Protein 4HN7 (pdb70)

B-factor: mean 75.27, std 30.99, range [39.14, 191.85]

Structure (mmCIF, N/CA/C/O backbone):
data_4HN7
#
_entry.id   4HN7
#
_cell.length_a   83.580
_cell.length_b   83.580
_cell.length_c   75.951
_cell.angle_alpha   90.00
_cell.ang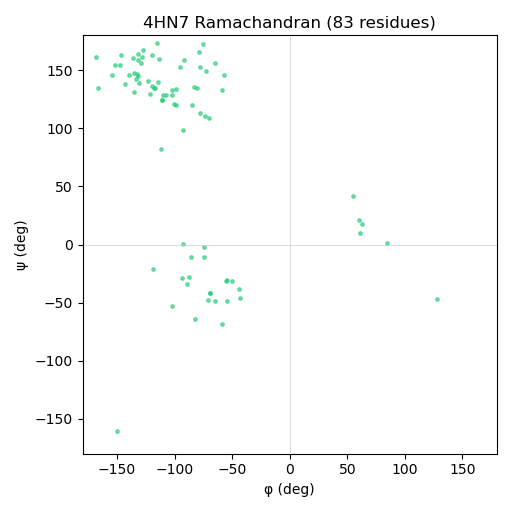le_beta   90.00
_cell.angle_gamma   120.00
#
_symmetry.space_group_name_H-M   'H 3 2'
#
loop_
_entity.id
_entity.type
_entity.pdbx_description
1 polymer 'Signal transduction protein pmrD'
2 water water
#
loop_
_atom_site.group_PDB
_atom_site.id
_atom_site.type_symbol
_atom_site.label_atom_id
_atom_site.label_alt_id
_atom_site.label_comp_id
_atom_site.label_asym_id
_atom_site.label_entity_id
_atom_site.label_seq_id
_atom_site.pdbx_PDB_ins_code
_atom_site.Cartn_x
_atom_site.Cartn_y
_atom_site.Cartn_z
_atom_site.occupancy
_atom_site.B_iso_or_equiv
_atom_site.auth_seq_id
_atom_site.auth_comp_id
_atom_site.auth_asym_id
_atom_site.auth_atom_id
_atom_site.pdbx_PDB_model_num
ATOM 1 N N . MET A 1 1 ? -4.299 32.254 17.819 1.00 78.96 1 MET A N 1
ATOM 2 C CA . MET A 1 1 ? -4.667 31.067 18.633 1.00 64.47 1 MET A CA 1
ATOM 3 C C . MET A 1 1 ? -3.577 30.033 18.711 1.00 59.85 1 MET A C 1
ATOM 4 O O . MET A 1 1 ? -2.898 29.704 17.745 1.00 69.59 1 MET A O 1
ATOM 9 N N . GLU A 1 2 ? -3.504 29.465 19.890 1.00 57.15 2 GLU A N 1
ATOM 10 C CA . GLU A 1 2 ? -2.691 28.343 20.169 1.00 50.65 2 GLU A CA 1
ATOM 11 C C . GLU A 1 2 ? -3.564 27.133 20.018 1.00 44.87 2 GLU A C 1
ATOM 12 O O . GLU A 1 2 ? -4.768 27.205 20.210 1.00 44.02 2 GLU A O 1
ATOM 18 N N . TRP A 1 3 ? -2.956 26.011 19.679 1.00 43.32 3 TRP A N 1
ATOM 19 C CA . TRP A 1 3 ? -3.695 24.828 19.317 1.00 39.14 3 TRP A CA 1
ATOM 20 C C . TRP A 1 3 ? -3.053 23.761 20.065 1.00 39.49 3 TRP A C 1
ATOM 21 O O . TRP A 1 3 ? -1.873 23.753 20.162 1.00 39.96 3 TRP A O 1
ATOM 32 N N . LEU A 1 4 ? -3.824 22.830 20.559 1.00 45.21 4 LEU A N 1
ATOM 33 C CA . LEU A 1 4 ? -3.273 21.648 21.171 1.00 54.13 4 LEU A CA 1
ATOM 34 C C . LEU A 1 4 ? -3.387 20.491 20.192 1.00 50.84 4 LEU A C 1
ATOM 35 O O . LEU A 1 4 ? -4.440 20.241 19.632 1.00 45.27 4 LEU A O 1
ATOM 40 N N . VAL A 1 5 ? -2.308 19.796 19.945 1.00 42.39 5 VAL A N 1
ATOM 41 C CA . VAL A 1 5 ? -2.385 18.659 19.057 1.00 46.46 5 VAL A CA 1
ATOM 42 C C . VAL A 1 5 ? -3.072 17.509 19.746 1.00 46.95 5 VAL A C 1
ATOM 43 O O . VAL A 1 5 ? -2.490 16.947 20.634 1.00 55.64 5 VAL A O 1
ATOM 47 N N . LYS A 1 6 ? -4.284 17.153 19.329 1.00 51.43 6 LYS A N 1
ATOM 48 C CA . LYS A 1 6 ? -5.046 16.051 19.925 1.00 51.28 6 LYS A CA 1
ATOM 49 C C . LYS A 1 6 ? -4.748 14.715 19.300 1.00 52.27 6 LYS A C 1
ATOM 50 O O . LYS A 1 6 ? -4.907 13.730 19.966 1.00 64.18 6 LYS A O 1
ATOM 56 N N . LYS A 1 7 ? -4.347 14.675 18.038 1.00 54.18 7 LYS A N 1
ATOM 57 C CA . LYS A 1 7 ? -4.035 13.435 17.338 1.00 47.96 7 LYS A CA 1
ATOM 58 C C . LYS A 1 7 ? -3.084 13.734 16.252 1.00 50.94 7 LYS A C 1
ATOM 59 O O . LYS A 1 7 ? -3.242 14.734 15.627 1.00 57.17 7 LYS A O 1
ATOM 65 N N . SER A 1 8 ? -2.173 12.807 15.965 1.00 62.96 8 SER A N 1
ATOM 66 C CA . SER A 1 8 ? -1.118 12.898 14.919 1.00 66.60 8 SER A CA 1
ATOM 67 C C . SER A 1 8 ? -1.133 11.664 13.992 1.00 70.19 8 SER A C 1
ATOM 68 O O . SER A 1 8 ? -1.700 10.624 14.304 1.00 81.92 8 SER A O 1
ATOM 71 N N . CYS A 1 9 ? -0.515 11.818 12.838 1.00 76.35 9 CYS A N 1
ATOM 72 C CA . CYS A 1 9 ? -0.722 10.946 11.685 1.00 93.80 9 CYS A CA 1
ATOM 73 C C . CYS A 1 9 ? 0.427 11.307 10.752 1.00 104.66 9 CYS A C 1
ATOM 74 O O . CYS A 1 9 ? 0.727 12.489 10.534 1.00 94.21 9 CYS A O 1
ATOM 77 N N . CYS A 1 10 ? 1.074 10.295 10.202 1.00 128.73 10 CYS A N 1
ATOM 78 C CA . CYS A 1 10 ? 2.441 10.463 9.751 1.00 132.54 10 CYS A CA 1
ATOM 79 C C . CYS A 1 10 ? 2.564 10.310 8.247 1.00 139.91 10 CYS A C 1
ATOM 80 O O . CYS A 1 10 ? 1.588 9.977 7.544 1.00 129.50 10 CYS A O 1
ATOM 83 N N . ASN A 1 11 ? 3.778 10.600 7.787 1.00 148.03 11 ASN A N 1
ATOM 84 C CA . ASN A 1 11 ? 4.193 10.408 6.407 1.00 160.77 11 ASN A CA 1
ATOM 85 C C . ASN A 1 11 ? 5.323 9.386 6.293 1.00 165.47 11 ASN A C 1
ATOM 86 O O . ASN A 1 11 ? 6.295 9.415 7.069 1.00 172.40 11 ASN A O 1
ATOM 91 N N . LYS A 1 12 ? 5.198 8.472 5.340 1.00 166.12 12 LYS A N 1
ATOM 92 C CA . LYS A 1 12 ? 6.270 7.507 5.120 1.00 179.49 12 LYS A CA 1
ATOM 93 C C . LYS A 1 12 ? 7.581 8.125 4.534 1.00 187.65 12 LYS A C 1
ATOM 94 O O . LYS A 1 12 ? 8.683 7.764 4.988 1.00 171.59 12 LYS A O 1
ATOM 100 N N . GLN A 1 13 ? 7.477 9.045 3.564 1.00 191.85 13 GLN A N 1
ATOM 101 C CA . GLN A 1 13 ? 8.681 9.735 3.007 1.00 173.08 13 GLN A CA 1
ATOM 102 C C . GLN A 1 13 ? 8.713 11.266 3.187 1.00 159.43 13 GLN A C 1
ATOM 103 O O . GLN A 1 13 ? 9.793 11.859 3.166 1.00 156.95 13 GLN A O 1
ATOM 109 N N . ASP A 1 14 ? 7.551 11.886 3.397 1.00 149.27 14 AS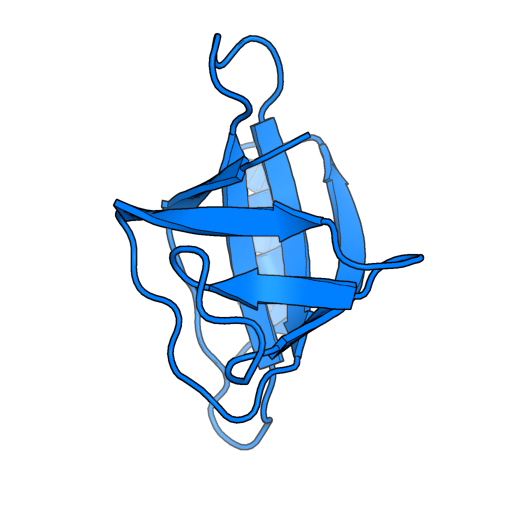P A N 1
ATOM 110 C CA . ASP A 1 14 ? 7.444 13.354 3.531 1.00 131.90 14 ASP A CA 1
ATOM 111 C C . ASP A 1 14 ? 7.934 13.949 4.905 1.00 128.49 14 ASP A C 1
ATOM 112 O O . ASP A 1 14 ? 8.294 13.212 5.868 1.00 124.39 14 ASP A O 1
ATOM 117 N N . ASN A 1 15 ? 7.976 15.289 4.959 1.00 111.99 15 ASN A N 1
ATOM 118 C CA . ASN A 1 15 ? 8.134 16.028 6.229 1.00 97.20 15 ASN A CA 1
ATOM 119 C C . ASN A 1 15 ? 6.824 16.427 6.879 1.00 81.18 15 ASN A C 1
ATOM 120 O O . ASN A 1 15 ? 6.788 17.052 7.912 1.00 74.02 15 ASN A O 1
ATOM 125 N N . ARG A 1 16 ? 5.751 16.049 6.211 1.00 80.12 16 ARG A N 1
ATOM 126 C CA . ARG A 1 16 ? 4.393 16.304 6.616 1.00 83.24 16 ARG A CA 1
ATOM 127 C C . ARG A 1 16 ? 3.788 15.430 7.726 1.00 82.80 16 ARG A C 1
ATOM 128 O O . ARG A 1 16 ? 4.191 14.298 7.900 1.00 101.16 16 ARG A O 1
ATOM 136 N N . HIS A 1 17 ? 2.813 15.983 8.463 1.00 77.80 17 HIS A N 1
ATOM 137 C CA . HIS A 1 17 ? 1.935 15.235 9.382 1.00 70.33 17 HIS A CA 1
ATOM 138 C C . HIS A 1 17 ? 0.577 15.693 9.055 1.00 54.60 17 HIS A C 1
ATOM 139 O O . HIS A 1 17 ? 0.447 16.713 8.409 1.00 64.24 17 HIS A O 1
ATOM 146 N N . VAL A 1 18 ? -0.430 14.950 9.492 1.00 54.24 18 VAL A N 1
ATOM 147 C CA . VAL A 1 18 ? -1.807 15.434 9.494 1.00 52.97 18 VAL A CA 1
ATOM 148 C C . VAL A 1 18 ? -2.141 15.418 10.951 1.00 57.49 18 VAL A C 1
ATOM 149 O O . VAL A 1 18 ? -1.801 14.458 11.630 1.00 53.42 18 VAL A O 1
ATOM 153 N N . LEU A 1 19 ? -2.759 16.506 11.432 1.00 58.40 19 LEU A N 1
ATOM 154 C CA . LEU A 1 19 ? -2.928 16.736 12.851 1.00 49.59 19 LEU A CA 1
ATOM 155 C C . LEU A 1 19 ? -4.352 17.093 13.142 1.00 46.12 19 LEU A C 1
ATOM 156 O O . LEU A 1 19 ? -4.956 17.818 12.423 1.00 55.30 19 LEU A O 1
ATOM 161 N N . MET A 1 20 ? -4.888 16.565 14.206 1.00 49.08 20 MET A N 1
ATOM 162 C CA . MET A 1 20 ? -6.111 17.042 14.702 1.00 54.65 20 MET A CA 1
ATOM 163 C C . MET A 1 20 ? -5.683 17.977 15.835 1.00 52.08 20 MET A C 1
ATOM 164 O O . MET A 1 20 ? -4.808 17.672 16.598 1.00 52.95 20 MET A O 1
ATOM 169 N N . LEU A 1 21 ? -6.265 19.154 15.873 1.00 52.84 21 LEU A N 1
ATOM 170 C CA . LEU A 1 21 ? -5.855 20.229 16.755 1.00 51.98 21 LEU A CA 1
ATOM 171 C C . LEU A 1 21 ? -7.107 20.735 17.413 1.00 47.87 21 LEU A C 1
ATOM 172 O O . LEU A 1 21 ? -8.130 20.702 16.825 1.00 57.12 21 LEU A O 1
ATOM 177 N N . CYS A 1 22 ? -7.086 21.158 18.644 1.00 48.37 22 CYS A N 1
ATOM 178 C CA . CYS A 1 22 ? -8.217 21.904 19.090 1.00 54.50 22 CYS A CA 1
ATOM 179 C C . CYS A 1 22 ? -7.747 23.126 19.876 1.00 53.42 22 CYS A C 1
ATOM 180 O O . CYS A 1 22 ? -6.696 23.082 20.481 1.00 58.91 22 CYS A O 1
ATOM 183 N N . ASP A 1 23 ? -8.513 24.216 19.789 1.00 59.34 23 ASP A N 1
ATOM 184 C CA . ASP A 1 23 ? -8.291 25.459 20.523 1.00 63.76 23 ASP A CA 1
ATOM 185 C C . ASP A 1 23 ? -8.466 25.250 22.076 1.00 72.69 23 ASP A C 1
ATOM 186 O O . ASP A 1 23 ? -9.071 24.279 22.503 1.00 80.07 23 ASP A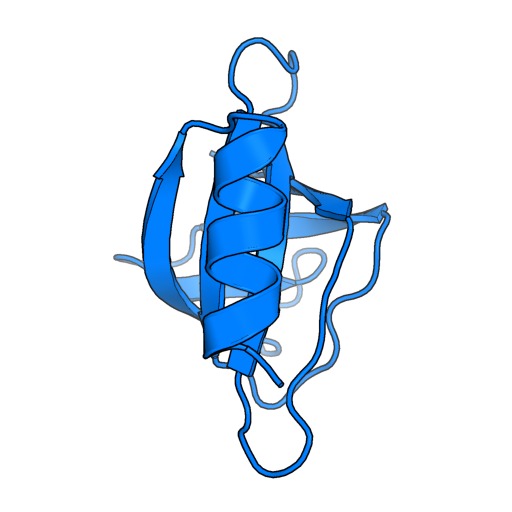 O 1
ATOM 191 N N . ALA A 1 24 ? -7.852 26.108 22.911 1.00 89.67 24 ALA A N 1
ATOM 192 C CA . ALA A 1 24 ? -8.042 26.114 24.390 1.00 73.06 24 ALA A CA 1
ATOM 193 C C . ALA A 1 24 ? -9.415 26.603 24.718 1.00 76.38 24 ALA A C 1
ATOM 194 O O . ALA A 1 24 ? -9.732 27.782 24.611 1.00 86.17 24 ALA A O 1
ATOM 196 N N . GLY A 1 25 ? -10.254 25.719 25.161 1.00 86.28 25 GLY A N 1
ATOM 197 C CA . GLY A 1 25 ? -11.661 26.006 25.015 1.00 91.06 25 GLY A CA 1
ATOM 198 C C . GLY A 1 25 ? -12.240 24.788 24.346 0.85 100.21 25 GLY A C 1
ATOM 199 O O . GLY A 1 25 ? -13.265 24.249 24.787 0.50 65.83 25 GLY A O 1
ATOM 200 N N . GLY A 1 26 ? -11.551 24.347 23.292 1.00 92.00 26 GLY A N 1
ATOM 201 C CA . GLY A 1 26 ? -11.895 23.140 22.527 1.00 85.08 26 GLY A CA 1
ATOM 202 C C . GLY A 1 26 ? -13.249 23.263 21.861 1.00 86.63 26 GLY A C 1
ATOM 203 O O . GLY A 1 26 ? -13.865 22.254 21.460 1.00 85.09 26 GLY A O 1
ATOM 204 N N . ALA A 1 27 ? -13.719 24.501 21.758 1.00 74.56 27 ALA A N 1
ATOM 205 C CA . ALA A 1 27 ? -14.864 24.800 20.946 1.00 76.62 27 ALA A CA 1
ATOM 206 C C . ALA A 1 27 ? -14.598 24.276 19.537 1.00 59.75 27 ALA A C 1
ATOM 207 O O . ALA A 1 27 ? -15.375 23.534 18.992 1.00 69.19 27 ALA A O 1
ATOM 209 N N . ILE A 1 28 ? -13.425 24.608 19.034 1.00 56.33 28 ILE A N 1
ATOM 210 C CA . ILE A 1 28 ? -13.017 24.465 17.661 1.00 54.92 28 ILE A CA 1
ATOM 211 C C . ILE A 1 28 ? -11.952 23.390 17.487 1.00 51.74 28 ILE A C 1
ATOM 212 O O . ILE A 1 28 ? -10.946 23.448 18.110 1.00 52.93 28 ILE A O 1
ATOM 217 N N . LYS A 1 29 ? -12.196 22.407 16.628 1.00 52.75 29 LYS A N 1
ATOM 218 C CA . LYS A 1 29 ? -11.285 21.328 16.364 1.00 48.49 29 LYS A CA 1
ATOM 219 C C . LYS A 1 29 ? -11.052 21.380 14.883 1.00 48.06 29 LYS A C 1
ATOM 220 O O . LYS A 1 29 ? -11.966 21.673 14.169 1.00 56.52 29 LYS A O 1
ATOM 226 N N . MET A 1 30 ? -9.832 21.155 14.420 1.00 49.29 30 MET A N 1
ATOM 227 C CA . MET A 1 30 ? -9.470 21.363 13.037 1.00 47.49 30 MET A CA 1
ATOM 228 C C . MET A 1 30 ? -8.647 20.163 12.692 1.00 49.67 30 MET A C 1
ATOM 229 O O . MET A 1 30 ? -8.192 19.473 13.558 1.00 46.08 30 MET A O 1
ATOM 234 N N . ILE A 1 31 ? -8.517 19.899 11.412 1.00 48.71 31 ILE A N 1
ATOM 235 C CA . ILE A 1 31 ? -7.610 18.935 10.910 1.00 47.46 31 ILE A CA 1
ATOM 236 C C . ILE A 1 31 ? -6.659 19.789 10.136 1.00 46.86 31 ILE A C 1
ATOM 237 O O . ILE A 1 31 ? -7.083 20.696 9.439 1.00 50.71 31 ILE A O 1
ATOM 242 N N . ALA A 1 32 ? -5.375 19.490 10.219 1.00 48.74 32 ALA A N 1
ATOM 243 C CA . ALA A 1 32 ? -4.406 20.311 9.544 1.00 48.37 32 ALA A CA 1
ATOM 244 C C . ALA A 1 32 ? -3.287 19.484 8.996 1.00 47.05 32 ALA A C 1
ATOM 245 O O . ALA A 1 32 ? -2.800 18.623 9.646 1.00 48.43 32 ALA A O 1
ATOM 247 N N . GLU A 1 33 ? -2.887 19.829 7.790 1.00 52.07 33 GLU A N 1
ATOM 248 C CA . GLU A 1 33 ? -1.794 19.251 7.109 1.00 57.10 33 GLU A CA 1
ATOM 249 C C . GLU A 1 33 ? -0.631 20.223 7.323 1.00 60.83 33 GLU A C 1
ATOM 250 O O . GLU A 1 33 ? -0.719 21.413 6.974 1.00 49.95 33 GLU A O 1
ATOM 256 N N . VAL A 1 34 ? 0.448 19.736 7.941 1.00 56.53 34 VAL A N 1
ATOM 257 C CA . VAL A 1 34 ? 1.524 20.609 8.334 1.00 52.16 34 VAL A CA 1
ATOM 258 C C . VAL A 1 34 ? 2.817 20.060 7.792 1.00 51.41 34 VAL A C 1
ATOM 259 O O . VAL A 1 34 ? 2.861 18.967 7.367 1.00 52.85 34 VAL A O 1
ATOM 263 N N . LYS A 1 35 ? 3.857 20.861 7.837 1.00 51.50 35 LYS A N 1
ATOM 264 C CA . LYS A 1 35 ? 5.151 20.457 7.450 1.00 54.98 35 LYS A CA 1
ATOM 265 C C . LYS A 1 35 ? 6.122 20.979 8.513 1.00 53.26 35 LYS A C 1
ATOM 266 O O . LYS A 1 35 ? 6.072 22.150 8.862 1.00 55.47 35 LYS A O 1
ATOM 272 N N . SER A 1 36 ? 7.010 20.129 9.008 1.00 53.57 36 SER A N 1
ATOM 273 C CA . SER A 1 36 ? 8.006 20.578 9.976 1.00 56.34 36 SER A CA 1
ATOM 274 C C . SER A 1 36 ? 9.217 19.733 9.865 1.00 58.04 36 SER A C 1
ATOM 275 O O . SER A 1 36 ? 9.132 18.573 9.503 1.00 62.94 36 SER A O 1
ATOM 278 N N . ASP A 1 37 ? 10.339 20.292 10.257 1.00 61.67 37 ASP A N 1
ATOM 279 C CA . ASP A 1 37 ? 11.542 19.495 10.460 1.00 67.80 37 ASP A CA 1
ATOM 280 C C . ASP A 1 37 ? 11.585 18.876 11.875 1.00 69.13 37 ASP A C 1
ATOM 281 O O . ASP A 1 37 ? 12.401 18.006 12.132 1.00 76.45 37 ASP A O 1
ATOM 286 N N . PHE A 1 38 ? 10.703 19.293 12.775 1.00 64.27 38 PHE A N 1
ATOM 287 C CA . PHE A 1 38 ? 10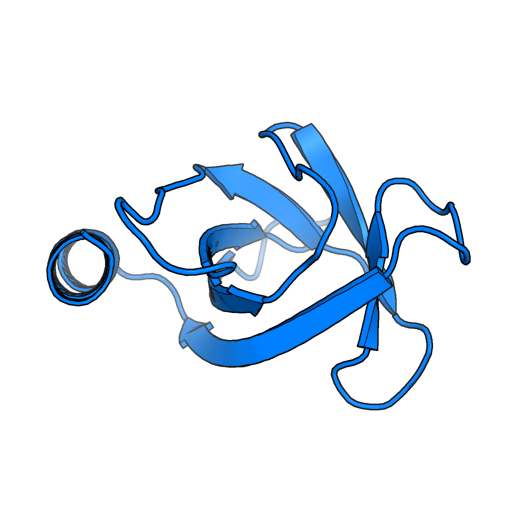.688 18.753 14.117 1.00 60.12 38 PHE A CA 1
ATOM 288 C C . PHE A 1 38 ? 9.452 17.981 14.360 1.00 66.07 38 PHE A C 1
ATOM 289 O O . PHE A 1 38 ? 8.453 18.168 13.700 1.00 76.00 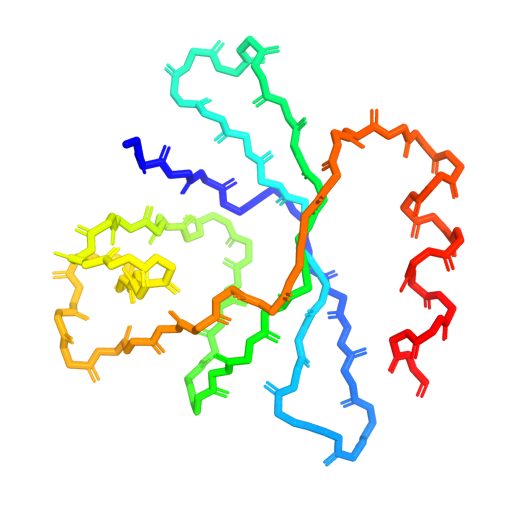38 PHE A O 1
ATOM 297 N N . ALA A 1 39 ? 9.521 17.125 15.364 1.00 73.89 39 ALA A N 1
ATOM 298 C CA . ALA A 1 39 ? 8.413 16.256 15.685 1.00 75.51 39 ALA A CA 1
ATOM 299 C C . ALA A 1 39 ? 7.401 16.967 16.541 1.00 66.18 39 ALA A C 1
ATOM 300 O O . ALA A 1 39 ? 7.722 17.630 17.514 1.00 68.18 39 ALA A O 1
ATOM 302 N N . VAL A 1 40 ? 6.158 16.775 16.189 1.00 63.18 40 VAL A N 1
ATOM 303 C CA . VAL A 1 40 ? 5.113 17.306 16.977 1.00 63.48 40 VAL A CA 1
ATOM 304 C C . VAL A 1 40 ? 4.329 16.103 17.343 1.00 60.49 40 VAL A C 1
ATOM 305 O O . VAL A 1 40 ? 3.964 15.347 16.484 1.00 70.59 40 VAL A O 1
ATOM 309 N N . LYS A 1 41 ? 4.047 15.959 18.618 1.00 59.07 41 LYS A N 1
ATOM 310 C CA . LYS A 1 41 ? 3.489 14.765 19.153 1.00 59.98 41 LYS A CA 1
ATOM 311 C C . LYS A 1 41 ? 2.318 15.191 19.934 1.00 59.81 41 LYS A C 1
ATOM 312 O O . LYS A 1 41 ? 2.244 16.310 20.372 1.00 66.52 41 LYS A O 1
ATOM 318 N N . VAL A 1 42 ? 1.378 14.311 20.129 1.00 59.58 42 VAL A N 1
ATOM 319 C CA . VAL A 1 42 ? 0.169 14.693 20.800 1.00 52.31 42 VAL A CA 1
ATOM 320 C C . VAL A 1 42 ? 0.528 15.248 22.166 1.00 56.30 42 VAL A C 1
ATOM 321 O O . VAL A 1 42 ? 1.525 14.844 22.786 1.00 51.29 42 VAL A O 1
ATOM 325 N N . GLY A 1 43 ? -0.293 16.237 22.560 1.00 53.56 43 GLY A N 1
ATOM 326 C CA . GLY A 1 43 ? -0.143 17.025 23.767 1.00 47.08 43 GLY A CA 1
ATOM 327 C C . GLY A 1 43 ? 0.804 18.182 23.587 1.00 51.54 43 GLY A C 1
ATOM 328 O O . GLY A 1 43 ? 1.054 18.887 24.553 1.00 54.34 43 GLY A O 1
ATOM 329 N N . ASP A 1 44 ? 1.354 18.365 22.381 1.00 47.67 44 ASP A N 1
ATOM 330 C CA . ASP A 1 44 ? 2.051 19.588 22.013 1.00 44.44 44 ASP A CA 1
ATOM 331 C C . ASP A 1 44 ? 1.136 20.808 21.776 1.00 44.23 44 ASP A C 1
ATOM 332 O O . ASP A 1 44 ? -0.048 20.732 21.423 1.00 40.66 44 ASP A O 1
ATOM 337 N N . LEU A 1 45 ? 1.715 21.956 22.086 1.00 43.09 45 LEU A N 1
ATOM 338 C CA . LEU A 1 45 ? 1.104 23.228 21.868 1.00 45.85 45 LEU A CA 1
ATOM 339 C C . LEU A 1 45 ? 1.754 23.815 20.604 1.00 49.43 45 LEU A C 1
ATOM 340 O O . LEU A 1 45 ? 2.975 23.853 20.487 1.00 48.39 45 LEU A O 1
ATOM 345 N N . LEU A 1 46 ? 0.926 24.327 19.700 1.00 51.15 46 LEU A N 1
ATOM 346 C CA . LEU A 1 46 ? 1.404 25.144 18.574 1.00 51.73 46 LEU A CA 1
ATOM 347 C C . LEU A 1 46 ? 0.979 26.584 18.718 1.00 48.36 46 LEU A C 1
ATOM 348 O O . LEU A 1 46 ? -0.194 26.845 18.820 1.00 56.49 46 LEU A O 1
ATOM 353 N N . SER A 1 47 ? 1.916 27.516 18.694 1.00 49.01 47 SER A N 1
ATOM 354 C CA . SER A 1 47 ? 1.598 28.900 18.956 1.00 47.76 47 SER A CA 1
ATOM 355 C C . SER A 1 47 ? 1.961 29.667 17.731 1.00 49.03 47 SER A C 1
ATOM 356 O O . SER A 1 47 ? 3.020 29.446 17.178 1.00 53.63 47 SER A O 1
ATOM 359 N N . PRO A 1 48 ? 1.097 30.590 17.304 1.00 50.23 48 PRO A N 1
ATOM 360 C CA . PRO A 1 48 ? 1.346 31.424 16.135 1.00 52.17 48 PRO A CA 1
ATOM 361 C C . PRO A 1 48 ? 2.590 32.245 16.245 1.00 50.50 48 PRO A C 1
ATOM 362 O O . PRO A 1 48 ? 2.808 32.809 17.279 1.00 56.38 48 PRO A O 1
ATOM 366 N N . LEU A 1 49 ? 3.410 32.250 15.201 1.00 51.60 49 LEU A N 1
ATOM 367 C CA . LEU A 1 49 ? 4.479 33.248 14.985 1.00 56.15 49 LEU A CA 1
ATOM 368 C C . LEU A 1 49 ? 4.076 34.316 13.946 1.00 64.14 49 LEU A C 1
ATOM 369 O O . LEU A 1 49 ? 4.158 35.527 14.162 1.00 74.27 49 LEU A O 1
ATOM 374 N N . GLN A 1 50 ? 3.665 33.819 12.803 1.00 68.71 50 GLN A N 1
ATOM 375 C CA . GLN A 1 50 ? 3.435 34.592 11.626 1.00 74.66 50 GLN A CA 1
ATOM 376 C C . GLN A 1 50 ? 2.308 33.870 10.847 1.00 87.70 50 GLN A C 1
ATOM 377 O O . GLN A 1 50 ? 1.520 33.091 11.437 1.00 99.32 50 GLN A O 1
ATOM 383 N N . ASN A 1 51 ? 2.187 34.144 9.554 1.00 88.26 51 ASN A N 1
ATOM 384 C CA . ASN A 1 51 ? 1.026 33.718 8.810 1.00 90.84 51 ASN A CA 1
ATOM 385 C C . ASN A 1 51 ? 1.292 32.274 8.568 1.00 82.56 51 ASN A C 1
ATOM 386 O O . ASN A 1 51 ? 2.261 31.977 7.881 1.00 98.60 51 ASN A O 1
ATOM 391 N N . ALA A 1 52 ? 0.506 31.375 9.167 1.00 72.23 52 ALA A N 1
ATOM 392 C CA . ALA A 1 52 ? 0.714 29.915 8.974 1.00 62.50 52 ALA A CA 1
ATOM 393 C C . ALA A 1 52 ? 2.065 29.372 9.439 1.00 55.98 52 ALA A C 1
ATOM 394 O O . ALA A 1 52 ? 2.383 28.247 9.162 1.00 55.46 52 ALA A O 1
ATOM 396 N N . LEU A 1 53 ? 2.855 30.176 10.145 1.00 57.19 53 LEU A N 1
ATOM 397 C CA . LEU A 1 53 ? 4.068 29.712 10.784 1.00 51.42 53 LEU A CA 1
ATOM 398 C C . LEU A 1 53 ? 3.779 29.687 12.276 1.00 48.41 53 LEU A C 1
ATOM 399 O O . LEU A 1 53 ? 3.229 30.624 12.840 1.00 47.65 53 LEU A O 1
ATOM 404 N N . TYR A 1 54 ? 4.076 28.548 12.888 1.00 50.97 54 TYR A N 1
ATOM 405 C CA . TYR A 1 54 ? 3.736 28.217 14.280 1.00 49.08 54 TYR A CA 1
ATOM 406 C C . TYR A 1 54 ? 5.001 27.689 14.899 1.00 46.92 54 TYR A C 1
ATOM 407 O O . TYR A 1 54 ? 5.915 27.322 14.205 1.00 51.79 54 TYR A O 1
ATOM 416 N N . CYS A 1 55 ? 5.101 27.714 16.209 1.00 52.08 55 CYS A N 1
ATOM 417 C CA . CYS A 1 55 ? 6.181 27.027 16.844 1.00 47.70 55 CYS A CA 1
ATOM 418 C C . CYS A 1 55 ? 5.596 25.973 17.773 1.00 43.90 55 CYS A C 1
ATOM 419 O O . CYS A 1 55 ? 4.429 26.013 18.115 1.00 49.16 55 CYS A O 1
ATOM 422 N N . ILE A 1 56 ? 6.425 25.024 18.165 1.00 48.02 56 ILE A N 1
ATOM 423 C CA . ILE A 1 56 ? 6.023 23.878 18.959 1.00 49.33 56 ILE A CA 1
ATOM 424 C C . ILE A 1 56 ? 6.426 24.158 20.391 1.00 44.49 56 ILE A C 1
ATOM 425 O O . ILE A 1 56 ? 7.599 24.400 20.680 1.00 44.99 56 ILE A O 1
ATOM 430 N N . ASN A 1 57 ? 5.460 24.157 21.292 1.00 47.96 57 ASN A N 1
ATOM 431 C CA . ASN A 1 57 ? 5.743 24.302 22.756 1.00 43.18 57 ASN A CA 1
ATOM 432 C C . ASN A 1 57 ? 6.559 25.568 23.028 1.00 46.21 57 ASN A C 1
ATOM 433 O O . ASN A 1 57 ? 7.516 25.610 23.812 1.00 50.31 57 ASN A O 1
ATOM 438 N N . ARG A 1 58 ? 6.160 26.602 22.324 1.00 53.48 58 ARG A N 1
ATOM 439 C CA . ARG A 1 58 ? 6.669 27.909 22.473 1.00 49.86 58 ARG A CA 1
ATOM 440 C C . ARG A 1 58 ? 8.139 27.992 22.212 1.00 54.90 58 ARG A C 1
ATOM 441 O O . ARG A 1 58 ? 8.759 28.958 22.600 1.00 64.05 58 ARG A O 1
ATOM 449 N N . GLU A 1 59 ? 8.688 27.017 21.490 1.00 55.79 59 GLU A N 1
ATOM 450 C CA . GLU A 1 59 ? 10.065 27.078 21.029 1.00 55.55 59 GLU A CA 1
ATOM 451 C C . GLU A 1 59 ? 10.151 27.667 19.648 1.00 52.51 59 GLU A C 1
ATOM 452 O O . GLU A 1 59 ? 9.974 26.957 18.701 1.00 53.05 59 GLU A O 1
ATOM 458 N N . LYS A 1 60 ? 10.470 28.954 19.547 1.00 57.95 60 LYS A N 1
ATOM 459 C CA . LYS A 1 60 ? 10.457 29.702 18.274 1.00 56.27 60 LYS A CA 1
ATOM 460 C C . LYS A 1 60 ? 11.290 29.062 17.187 1.00 57.40 60 LYS A C 1
ATOM 461 O O . LYS A 1 60 ? 10.988 29.197 15.999 1.00 65.34 60 LYS A O 1
ATOM 467 N N . LEU A 1 61 ? 12.342 28.387 17.614 1.00 56.92 61 LEU A N 1
ATOM 468 C CA . LEU A 1 61 ? 13.256 27.668 16.747 1.00 55.57 61 LEU A CA 1
ATOM 469 C C . LEU A 1 61 ? 12.693 26.374 16.194 1.00 62.00 61 LEU A C 1
ATOM 470 O O . LEU A 1 61 ? 13.319 25.768 15.326 1.00 62.75 61 LEU A O 1
ATOM 475 N N . HIS A 1 62 ? 11.552 25.914 16.714 1.00 59.93 62 HIS A N 1
ATOM 476 C CA . HIS A 1 62 ? 10.966 24.699 16.241 1.00 52.17 62 HIS A CA 1
ATOM 477 C C . HIS A 1 62 ? 9.698 25.032 15.529 1.00 52.83 62 HIS A C 1
ATOM 478 O O . HIS A 1 62 ? 8.629 24.923 16.086 1.00 55.06 62 HIS A O 1
ATOM 485 N N . THR A 1 63 ? 9.824 25.424 14.278 1.00 48.05 63 THR A N 1
ATOM 486 C CA . THR A 1 63 ? 8.714 25.933 13.563 1.00 50.60 63 THR A CA 1
ATOM 487 C C . THR A 1 63 ? 7.997 24.859 12.804 1.00 51.51 63 THR A C 1
ATOM 488 O O . THR A 1 63 ? 8.523 23.765 12.611 1.00 53.77 63 THR A O 1
ATOM 492 N N . VAL A 1 64 ? 6.728 25.134 12.483 1.00 55.17 64 VAL A N 1
ATOM 493 C CA . VAL A 1 64 ? 5.931 24.284 11.607 1.00 54.20 64 VAL A CA 1
ATOM 494 C C . VAL A 1 64 ? 5.098 25.145 10.666 1.00 54.53 64 VAL A C 1
ATOM 495 O O . VAL A 1 64 ? 4.662 26.206 11.057 1.00 50.10 64 VAL A O 1
ATOM 499 N N . LYS A 1 65 ? 4.895 24.665 9.432 1.00 55.02 65 LYS A N 1
ATOM 500 C CA . LYS A 1 65 ? 4.196 25.424 8.365 1.00 51.08 65 LYS A CA 1
ATOM 501 C C . LYS A 1 65 ? 2.925 24.665 8.234 1.00 51.16 65 LYS A C 1
ATOM 502 O O . LYS A 1 65 ? 2.975 23.429 8.149 1.00 51.56 65 LYS A O 1
ATOM 508 N N . VAL A 1 66 ? 1.792 25.364 8.300 1.00 49.61 66 VAL A N 1
ATOM 509 C CA . VAL A 1 66 ? 0.506 24.770 8.012 1.00 49.80 66 VAL A CA 1
ATOM 510 C C . VAL A 1 66 ? 0.314 24.827 6.523 1.00 47.60 66 VAL A C 1
ATOM 511 O O . VAL A 1 66 ? 0.306 25.868 5.977 1.00 53.68 66 VAL A O 1
ATOM 515 N N . LEU A 1 67 ? 0.164 23.687 5.899 1.00 49.38 67 LEU A N 1
ATOM 516 C CA . LEU A 1 67 ? -0.019 23.586 4.490 1.00 51.23 67 LEU A CA 1
ATOM 517 C C . LEU A 1 67 ? -1.492 23.655 4.124 1.00 61.70 67 LEU A C 1
ATOM 518 O O . LEU A 1 67 ? -1.851 24.166 3.077 1.00 67.89 67 LEU A O 1
ATOM 523 N N . SER A 1 68 ? -2.367 23.134 4.964 1.00 63.29 68 SER A N 1
ATOM 524 C CA . SER A 1 68 ? -3.804 23.336 4.765 1.00 57.72 68 SER A CA 1
ATOM 525 C C . SER A 1 68 ? -4.533 22.894 5.994 1.00 54.46 68 SER A C 1
ATOM 526 O O . SER A 1 68 ? -3.979 22.124 6.784 1.00 55.45 68 SER A O 1
ATOM 529 N N . ALA A 1 69 ? -5.779 23.369 6.118 1.00 52.72 69 ALA A N 1
ATOM 530 C CA . ALA A 1 69 ? -6.679 23.053 7.220 1.00 51.63 69 ALA A CA 1
ATOM 531 C C . ALA A 1 69 ? -8.161 22.998 6.890 1.00 51.07 69 ALA A C 1
ATOM 532 O O . ALA A 1 69 ? -8.645 23.668 5.996 1.00 57.18 69 ALA A O 1
ATOM 534 N N . SER A 1 70 ? -8.868 22.228 7.698 1.00 48.53 70 SER A N 1
ATOM 535 C CA . SER A 1 70 ? -10.287 22.071 7.575 1.00 54.24 70 SER A CA 1
ATOM 536 C C . SER A 1 70 ? -10.792 21.899 8.948 1.00 51.23 70 SER A C 1
ATOM 537 O O . SER A 1 70 ? -10.027 21.611 9.818 1.00 61.16 70 SER A O 1
ATOM 540 N N . SER A 1 71 ? -12.065 22.069 9.177 1.00 49.43 71 SER A N 1
ATOM 541 C CA . SER A 1 71 ? -12.557 21.743 10.488 1.00 54.91 71 SER A CA 1
ATOM 542 C C . SER A 1 71 ? -12.706 20.238 10.534 1.00 59.56 71 SER A C 1
ATOM 543 O O . SER A 1 71 ? -12.668 19.569 9.496 1.00 59.21 71 SER A O 1
ATOM 546 N N . TYR A 1 72 ? -12.862 19.716 11.749 1.00 56.06 72 TYR A N 1
ATOM 547 C CA . TYR A 1 72 ? -12.819 18.277 12.000 1.00 64.30 72 TYR A CA 1
ATOM 548 C C . TYR A 1 72 ? -14.128 17.602 11.677 1.00 65.74 72 TYR A C 1
ATOM 549 O O . TYR A 1 72 ? -15.173 18.068 12.051 1.00 73.94 72 TYR A O 1
ATOM 558 N N . SER A 1 73 ? -14.049 16.481 10.984 1.00 70.86 73 SER A N 1
ATOM 559 C CA . SER A 1 73 ? -15.104 15.506 11.019 1.00 71.54 73 SER A CA 1
ATOM 560 C C . SER A 1 73 ? -14.383 14.184 11.234 1.00 74.96 73 SER A C 1
ATOM 561 O O . SER A 1 73 ? -13.238 14.045 10.770 1.00 79.06 73 SER A O 1
ATOM 564 N N . PRO A 1 74 ? -15.005 13.234 11.969 1.00 79.31 74 PRO A N 1
ATOM 565 C CA . PRO A 1 74 ? -14.555 11.831 12.046 1.00 77.96 74 PRO A CA 1
ATOM 566 C C . PRO A 1 74 ? -14.133 11.199 10.696 1.00 82.02 74 PRO A C 1
ATOM 567 O O . PRO A 1 74 ? -13.072 10.573 10.603 1.00 87.28 74 PRO A O 1
ATOM 571 N N . ASP A 1 75 ? -14.938 11.383 9.656 1.00 86.78 75 ASP A N 1
ATOM 572 C CA . ASP A 1 75 ? -14.632 10.815 8.328 1.00 97.86 75 ASP A CA 1
ATOM 573 C C . ASP A 1 75 ? -13.451 11.510 7.647 1.00 94.66 75 ASP A C 1
ATOM 574 O O . ASP A 1 75 ? -12.553 10.850 7.124 1.00 103.33 75 ASP A O 1
ATOM 579 N N . GLU A 1 76 ? -13.487 12.845 7.650 1.00 99.43 76 GLU A N 1
ATOM 580 C CA . GLU A 1 76 ? -12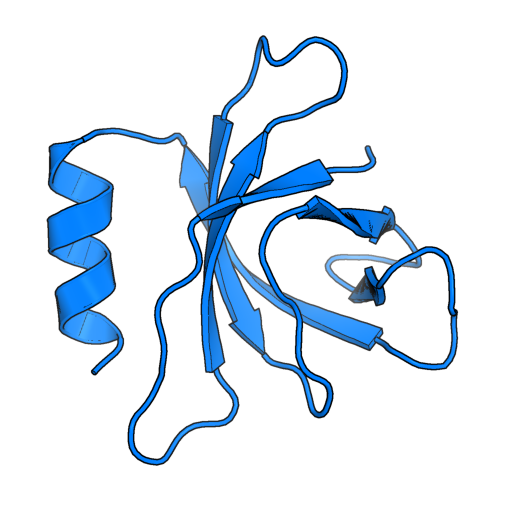.424 13.713 7.112 1.00 83.83 76 GLU A CA 1
ATOM 581 C C . GLU A 1 76 ? -11.070 13.427 7.715 1.00 72.90 76 GLU A C 1
ATOM 582 O O . GLU A 1 76 ? -10.053 13.611 7.061 1.00 71.17 76 GLU A O 1
ATOM 588 N N . TRP A 1 77 ? -11.037 12.997 8.966 1.00 71.90 77 TRP A N 1
ATOM 589 C CA . TRP A 1 77 ? -9.772 12.571 9.512 1.00 74.01 77 TRP A CA 1
ATOM 590 C C . TRP A 1 77 ? -9.337 11.328 8.722 1.00 78.17 77 TRP A C 1
ATOM 591 O O . TRP A 1 77 ? -8.236 11.304 8.195 1.00 82.82 77 TRP A O 1
ATOM 602 N N . GLU A 1 78 ? -10.202 10.334 8.534 1.00 94.12 78 GLU A N 1
ATOM 603 C CA . GLU A 1 78 ? -9.771 9.176 7.739 1.00 94.09 78 GLU A CA 1
ATOM 604 C C . GLU A 1 78 ? -9.578 9.501 6.265 1.00 85.65 78 GLU A C 1
ATOM 605 O O . GLU A 1 78 ? -8.599 9.079 5.683 1.00 99.69 78 GLU A O 1
ATOM 611 N N . ARG A 1 79 ? -10.452 10.280 5.659 1.00 81.98 79 ARG A N 1
ATOM 612 C CA . ARG A 1 79 ? -10.116 10.859 4.352 1.00 84.12 79 ARG A CA 1
ATOM 613 C C . ARG A 1 79 ? -8.685 11.436 4.270 1.00 89.24 79 ARG A C 1
ATOM 614 O O . ARG A 1 79 ? -8.032 11.322 3.232 1.00 87.27 79 ARG A O 1
ATOM 622 N N . GLN A 1 80 ? -8.219 12.071 5.355 1.00 89.56 80 GLN A N 1
ATOM 623 C CA . GLN A 1 80 ? -6.944 12.834 5.380 1.00 82.07 80 GLN A CA 1
ATOM 624 C C . GLN A 1 80 ? -5.720 12.038 5.850 1.00 81.55 80 GLN A C 1
ATOM 625 O O . GLN A 1 80 ? -4.579 12.337 5.458 1.00 76.43 80 GLN A O 1
ATOM 631 N N . CYS A 1 81 ? -5.972 11.039 6.700 1.00 83.47 81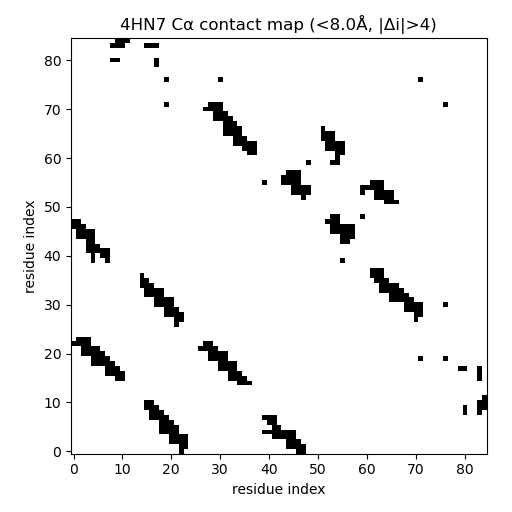 CYS A N 1
ATOM 632 C CA . CYS A 1 81 ? -4.982 10.027 7.071 1.00 91.27 81 CYS A CA 1
ATOM 633 C C . CYS A 1 81 ? -4.742 8.986 5.947 1.00 109.97 81 CYS A C 1
ATOM 634 O O . CYS A 1 81 ? -3.908 8.082 6.105 1.00 114.34 81 CYS A O 1
ATOM 637 N N . LYS A 1 82 ? -5.483 9.122 4.833 1.00 126.66 82 LYS A N 1
ATOM 638 C CA . LYS A 1 82 ? -5.187 8.466 3.525 1.00 121.08 82 LYS A CA 1
ATOM 639 C C . LYS A 1 82 ? -4.120 9.223 2.678 1.00 119.05 82 LYS A C 1
ATOM 640 O O . LYS A 1 82 ? -3.040 8.682 2.410 1.00 109.15 82 LYS A O 1
ATOM 646 N N . VAL A 1 83 ? -4.431 10.458 2.263 1.00 126.05 83 VAL A N 1
ATOM 647 C CA . VAL A 1 83 ? -3.475 11.309 1.521 1.00 130.00 83 VAL A CA 1
ATOM 648 C C . VAL A 1 83 ? -2.114 11.369 2.242 1.00 138.86 83 VAL A C 1
ATOM 649 O O . VAL A 1 83 ? -1.074 11.502 1.581 1.00 148.39 83 VAL A O 1
ATOM 653 N N . ALA A 1 84 ? -2.145 11.266 3.582 1.00 137.05 84 ALA A N 1
ATOM 654 C CA . ALA A 1 84 ? -0.947 11.304 4.454 1.00 140.44 84 ALA A CA 1
ATOM 655 C C . ALA A 1 84 ? 0.100 10.206 4.162 1.00 162.79 84 ALA A C 1
ATOM 656 O O . ALA A 1 84 ?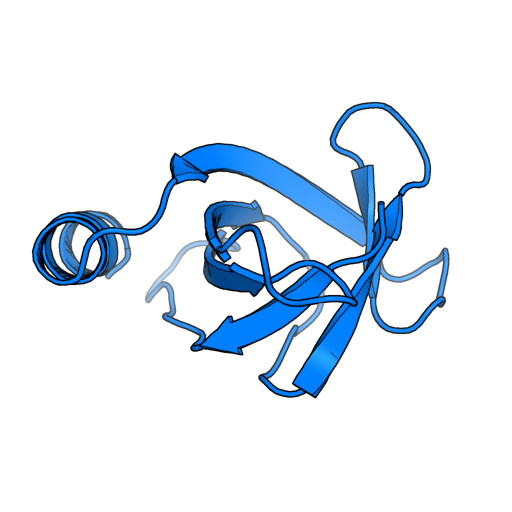 1.213 10.508 3.699 1.00 185.04 84 ALA A O 1
ATOM 658 N N . GLY A 1 85 ? -0.245 8.949 4.447 1.00 163.19 85 GLY A N 1
ATOM 659 C CA . GLY A 1 85 ? 0.666 7.819 4.212 1.00 156.84 85 GLY A CA 1
ATOM 660 C C . GLY A 1 85 ? 0.872 7.525 2.731 1.00 152.29 85 GLY A C 1
ATOM 661 O O . GLY A 1 85 ? 1.860 7.961 2.126 1.00 135.53 85 GLY A O 1
#

Sequence (85 aa):
MEWLVKKSCCNKQDNRHVLMLCDAGGAIKMIAEVKSDFAVKVGDLLSPLQNALYCINREKLHTVKVLSASSYSPDEWERQCKVAG

Nearest PDB structures (foldseek):
  4hn7-assembly1_A-2  TM=1.012E+00  e=4.875E-15  Escherichia coli K-12
  2rqx-assembly1_A  TM=8.555E-01  e=2.566E-05  Klebsiella pneumoniae subsp. pneumoniae NTUH-K2044
  2eab-assembly2_B  TM=3.445E-01  e=4.835E+00  Bifidobacterium bifidum
  5tik-assembly2_B  TM=2.981E-01  e=8.666E+00  Plasmodium falciparum 3D7

Organism: Escherichia coli (strain K12) (NCBI:txid83333)

Solvent-accessible surface area: 5289 Å² total; per-residue (Å²): 131,65,32,69,2,113,68,36,24,92,33,180,167,65,61,89,34,2,0,14,10,11,17,90,80,22,86,71,79,47,2,2,46,0,63,7,121,76,85,5,126,72,57,22,42,3,4,64,72,122,140,48,50,38,4,6,70,162,79,147,153,52,44,2,122,38,74,58,57,41,78,66,44,99,115,39,39,89,172,35,24,141,102,12,66

CATH classification: 2.40.50.650

Secondary structure (DSSP, 8-state):
--EEEEEEE--SSSSEEEEEEEETT-S-EEEEEEE-SS---TT-EEEEEETTEEEETTEEEEEEEEEEEEE--HHHHHHHHHHH-

Radius of gyration: 11.69 Å; Cα contacts (8 Å, |Δi|>4): 191; chains: 1; bounding box: 28×27×24 Å

InterPro domains:
  IPR038679 Signal transduction protein PmrD superfamily [G3DSA:2.40.50.650] (1-88)
  IPR044854 IraM/PmrD [PF11183] (1-78)

Foldseek 3Di:
DKWFFADWAAAPPFQWIWTWIADPVRPFIKIFIKGWPDDAHGRWIWDDDDDQWTATNPPNVGIMGTPDMDTDDPVVVVVVSVVRD